Protein AF-M3DFS5-F1 (afdb_monomer_lite)

Structure (mmCIF, N/CA/C/O backbone):
data_AF-M3DFS5-F1
#
_entry.id   AF-M3DFS5-F1
#
loop_
_atom_site.group_PDB
_atom_site.id
_atom_site.type_symbol
_atom_site.label_atom_id
_atom_site.label_alt_id
_atom_site.label_comp_id
_atom_site.label_asym_id
_atom_site.label_entity_id
_atom_site.label_seq_id
_atom_site.pdbx_PDB_ins_code
_atom_site.Cartn_x
_atom_site.Cartn_y
_atom_site.Cartn_z
_atom_site.occupancy
_atom_site.B_iso_or_equiv
_atom_site.auth_seq_id
_atom_site.auth_comp_id
_atom_site.auth_asym_id
_atom_site.auth_atom_id
_atom_site.pdbx_PDB_model_num
ATOM 1 N N . MET A 1 1 ? 14.343 -10.438 -24.957 1.00 34.72 1 MET A N 1
ATOM 2 C CA . MET A 1 1 ? 12.943 -10.091 -24.641 1.00 34.72 1 MET A CA 1
ATOM 3 C C . MET A 1 1 ? 12.985 -8.962 -23.631 1.00 34.72 1 MET A C 1
ATOM 5 O O . MET A 1 1 ? 13.358 -9.204 -22.493 1.00 34.72 1 MET A O 1
ATOM 9 N N . THR A 1 2 ? 12.703 -7.739 -24.068 1.00 39.12 2 THR A N 1
ATOM 10 C CA . THR A 1 2 ? 12.778 -6.529 -23.242 1.00 39.12 2 THR A CA 1
ATOM 11 C C . THR A 1 2 ? 11.475 -5.784 -23.475 1.00 39.12 2 THR A C 1
ATOM 13 O O . THR A 1 2 ? 11.214 -5.384 -24.605 1.00 39.12 2 THR A O 1
ATOM 16 N N . TYR A 1 3 ? 10.642 -5.660 -22.448 1.00 40.31 3 TYR A N 1
ATOM 17 C CA . TYR A 1 3 ? 9.440 -4.833 -22.496 1.00 40.31 3 TYR A CA 1
ATOM 18 C C . TYR A 1 3 ? 9.674 -3.658 -21.541 1.00 40.31 3 TYR A C 1
ATOM 20 O O . TYR A 1 3 ? 9.771 -3.861 -20.334 1.00 40.31 3 TYR A O 1
ATOM 28 N N . ASP A 1 4 ? 9.919 -2.480 -22.124 1.00 41.41 4 ASP A N 1
ATOM 29 C CA . ASP A 1 4 ? 10.089 -1.158 -21.494 1.00 41.41 4 ASP A CA 1
ATOM 30 C C . ASP A 1 4 ? 11.011 -1.042 -20.262 1.00 41.41 4 ASP A C 1
ATOM 32 O O . ASP A 1 4 ? 10.697 -0.389 -19.269 1.00 41.41 4 ASP A O 1
ATOM 36 N N . TYR A 1 5 ? 12.232 -1.576 -20.363 1.00 58.31 5 TYR A N 1
ATOM 37 C CA . TYR A 1 5 ? 13.344 -1.305 -19.431 1.00 58.31 5 TYR A CA 1
ATOM 38 C C . TYR A 1 5 ? 13.928 0.120 -19.592 1.00 58.31 5 TYR A C 1
ATOM 40 O O . TYR A 1 5 ? 15.144 0.304 -19.654 1.00 58.31 5 TYR A O 1
ATOM 48 N N . ALA A 1 6 ? 13.084 1.146 -19.692 1.00 67.44 6 ALA A N 1
ATOM 49 C CA . ALA A 1 6 ? 13.544 2.527 -19.605 1.00 67.44 6 ALA A CA 1
ATOM 50 C C . ALA A 1 6 ? 13.635 2.939 -18.123 1.00 67.44 6 ALA A C 1
ATOM 52 O O . ALA A 1 6 ? 12.728 2.626 -17.345 1.00 67.44 6 ALA A O 1
ATOM 53 N N . PRO A 1 7 ? 14.698 3.646 -17.697 1.00 70.00 7 PRO A N 1
ATOM 54 C CA . PRO A 1 7 ? 14.747 4.236 -16.365 1.00 70.00 7 PRO A CA 1
ATOM 55 C C . PRO A 1 7 ? 13.503 5.092 -16.108 1.00 70.00 7 PRO A C 1
ATOM 57 O O . PRO A 1 7 ? 13.056 5.829 -16.989 1.00 70.00 7 PRO A O 1
ATOM 60 N N . ALA A 1 8 ? 12.952 5.017 -14.894 1.00 78.44 8 ALA A N 1
ATOM 61 C CA . ALA A 1 8 ? 11.836 5.870 -14.508 1.00 78.44 8 ALA A CA 1
ATOM 62 C C . ALA A 1 8 ? 12.201 7.347 -14.724 1.00 78.44 8 ALA A C 1
ATOM 64 O O . ALA A 1 8 ? 13.226 7.826 -14.236 1.00 78.44 8 ALA A O 1
ATOM 65 N N . GLY A 1 9 ? 11.343 8.073 -15.444 1.00 86.31 9 GLY A N 1
ATOM 66 C CA . GLY A 1 9 ? 11.516 9.505 -15.654 1.00 86.31 9 GLY A CA 1
ATOM 67 C C . GLY A 1 9 ? 11.545 10.285 -14.328 1.00 86.31 9 GLY A C 1
ATOM 68 O O . GLY A 1 9 ? 10.998 9.823 -13.320 1.00 86.31 9 GLY A O 1
ATOM 69 N N . PRO A 1 10 ? 12.126 11.498 -14.316 1.00 87.75 10 PRO A N 1
ATOM 70 C CA . PRO A 1 10 ? 12.360 12.268 -13.091 1.00 87.75 10 PRO A CA 1
ATOM 71 C C . PRO A 1 10 ? 11.080 12.523 -12.283 1.00 87.75 10 PRO A C 1
ATOM 73 O O . PRO A 1 10 ? 11.096 12.390 -11.062 1.00 87.75 10 PRO A O 1
ATOM 76 N N . ARG A 1 11 ? 9.947 12.781 -12.953 1.00 88.50 11 ARG A N 1
ATOM 77 C CA . ARG A 1 11 ? 8.645 12.977 -12.289 1.00 88.50 11 ARG A CA 1
ATOM 78 C C . ARG A 1 11 ? 8.154 11.734 -11.544 1.00 88.50 11 ARG A C 1
ATOM 80 O O . ARG A 1 11 ? 7.595 11.848 -10.458 1.00 88.50 11 ARG A O 1
ATOM 87 N N . THR A 1 12 ? 8.360 10.546 -12.112 1.00 89.75 12 THR A N 1
ATOM 88 C CA . THR A 1 12 ? 7.973 9.280 -11.473 1.00 89.75 12 THR A CA 1
ATOM 89 C C . THR A 1 12 ? 8.825 9.023 -10.238 1.00 89.75 12 THR A C 1
ATOM 91 O O . THR A 1 12 ? 8.293 8.646 -9.196 1.00 89.75 12 THR A O 1
ATOM 94 N N . LEU A 1 13 ? 10.134 9.274 -10.335 1.00 91.44 13 LEU A N 1
ATOM 95 C CA . LEU A 1 13 ? 11.059 9.102 -9.219 1.00 91.44 13 LEU A CA 1
ATOM 96 C C . LEU A 1 13 ? 10.769 10.087 -8.080 1.00 91.44 13 LEU A C 1
ATOM 98 O O . LEU A 1 13 ? 10.753 9.695 -6.917 1.00 91.44 13 LEU A O 1
ATOM 102 N N . GLU A 1 14 ? 10.497 11.350 -8.404 1.00 93.88 14 GLU A N 1
ATOM 103 C CA . GLU A 1 14 ? 10.101 12.363 -7.426 1.00 93.88 14 GLU A CA 1
ATOM 104 C C . GLU A 1 14 ? 8.807 11.968 -6.706 1.00 93.88 14 GLU A C 1
ATOM 106 O O . GLU A 1 14 ? 8.748 11.981 -5.476 1.00 93.88 14 GLU A O 1
ATOM 111 N N . ARG A 1 15 ? 7.792 11.522 -7.455 1.00 94.69 15 ARG A N 1
ATOM 112 C CA . ARG A 1 15 ? 6.538 11.042 -6.868 1.00 94.69 15 ARG A CA 1
ATOM 113 C C . ARG A 1 15 ? 6.757 9.829 -5.962 1.00 94.69 15 ARG A C 1
ATOM 115 O O . ARG A 1 15 ? 6.176 9.777 -4.882 1.00 94.69 15 ARG A O 1
ATOM 122 N N . ALA A 1 16 ? 7.604 8.881 -6.365 1.00 93.88 16 ALA A N 1
ATOM 123 C CA . ALA A 1 16 ? 7.952 7.723 -5.542 1.00 93.88 16 ALA A CA 1
ATOM 124 C C . ALA A 1 16 ? 8.652 8.131 -4.234 1.00 93.88 16 ALA A C 1
ATOM 126 O O . ALA A 1 16 ? 8.332 7.590 -3.181 1.00 93.88 16 ALA A O 1
ATOM 127 N N . ARG A 1 17 ? 9.549 9.123 -4.279 1.00 96.06 17 ARG A N 1
ATOM 128 C CA . ARG A 1 17 ? 10.205 9.668 -3.078 1.00 96.06 17 ARG A CA 1
ATOM 129 C C . ARG A 1 17 ? 9.216 10.352 -2.141 1.00 96.06 17 ARG A C 1
ATOM 131 O O . ARG A 1 17 ? 9.283 10.128 -0.940 1.00 96.06 17 ARG A O 1
ATOM 138 N N . ARG A 1 18 ? 8.273 11.136 -2.674 1.00 97.62 18 ARG A N 1
ATOM 139 C CA . ARG A 1 18 ? 7.211 11.755 -1.863 1.00 97.62 18 ARG A CA 1
ATOM 140 C C . ARG A 1 18 ? 6.322 10.703 -1.196 1.00 97.62 18 ARG A C 1
ATOM 142 O O . ARG A 1 18 ? 6.029 10.824 -0.015 1.00 97.62 18 ARG A O 1
ATOM 149 N N . LEU A 1 19 ? 5.950 9.649 -1.927 1.00 97.44 19 LEU A N 1
ATOM 150 C CA . LEU A 1 19 ? 5.220 8.507 -1.365 1.00 97.44 19 LEU A CA 1
ATOM 151 C C . LEU A 1 19 ? 6.006 7.837 -0.231 1.00 97.44 19 LEU A C 1
ATOM 153 O O . LEU A 1 19 ? 5.434 7.575 0.823 1.00 97.44 19 LEU A O 1
ATOM 157 N N . ALA A 1 20 ? 7.300 7.583 -0.441 1.00 97.00 20 ALA A N 1
ATOM 158 C CA . ALA A 1 20 ? 8.164 6.982 0.570 1.00 97.00 20 ALA A CA 1
ATOM 159 C C . ALA A 1 20 ? 8.243 7.847 1.834 1.00 97.00 20 ALA A C 1
ATOM 161 O O . ALA A 1 20 ? 8.008 7.328 2.916 1.00 97.00 20 ALA A O 1
ATOM 162 N N . ALA A 1 21 ? 8.463 9.157 1.688 1.00 98.06 21 ALA A N 1
ATOM 163 C CA . ALA A 1 21 ? 8.564 10.082 2.815 1.00 98.06 21 ALA A CA 1
ATOM 164 C C . ALA A 1 21 ? 7.294 10.102 3.682 1.00 98.06 21 ALA A C 1
ATOM 166 O O . ALA A 1 21 ? 7.385 10.072 4.907 1.00 98.06 21 ALA A O 1
ATOM 167 N N . VAL A 1 22 ? 6.105 10.100 3.063 1.00 98.12 22 VAL A N 1
ATOM 168 C CA . VAL A 1 22 ? 4.845 10.014 3.819 1.00 98.12 22 VAL A CA 1
ATOM 169 C C . VAL A 1 22 ? 4.724 8.661 4.518 1.00 98.12 22 VAL A C 1
ATOM 171 O O . VAL A 1 22 ? 4.385 8.619 5.691 1.00 98.12 22 VAL A O 1
ATOM 174 N N . CYS A 1 23 ? 5.038 7.548 3.850 1.00 97.44 23 CYS A N 1
ATOM 175 C CA . CYS A 1 23 ? 4.959 6.232 4.491 1.00 97.44 23 CYS A CA 1
ATOM 176 C C . CYS A 1 23 ? 5.937 6.114 5.680 1.00 97.44 23 CYS A C 1
ATOM 178 O O . CYS A 1 23 ? 5.558 5.626 6.744 1.00 97.44 23 CYS A O 1
ATOM 180 N N . GLU A 1 24 ? 7.161 6.628 5.530 1.00 96.88 24 GLU A N 1
ATOM 181 C CA . GLU A 1 24 ? 8.190 6.658 6.576 1.00 96.88 24 GLU A CA 1
ATOM 182 C C . GLU A 1 24 ? 7.764 7.484 7.795 1.00 96.88 24 GLU A C 1
ATOM 184 O O . GLU A 1 24 ? 7.992 7.048 8.922 1.00 96.88 24 GLU A O 1
ATOM 189 N N . ALA A 1 25 ? 7.082 8.619 7.597 1.00 97.69 25 ALA A N 1
ATOM 190 C CA . ALA A 1 25 ? 6.545 9.434 8.693 1.00 97.69 25 ALA A CA 1
ATOM 191 C C . ALA A 1 25 ? 5.534 8.672 9.573 1.00 97.69 25 ALA A C 1
ATOM 193 O O . ALA A 1 25 ? 5.371 8.989 10.749 1.00 97.69 25 ALA A O 1
ATOM 194 N N . HIS A 1 26 ? 4.899 7.637 9.018 1.00 96.94 26 HIS A N 1
ATOM 195 C CA . HIS A 1 26 ? 3.966 6.741 9.707 1.00 96.94 26 HIS A CA 1
ATOM 196 C C . HIS A 1 26 ? 4.611 5.419 10.153 1.00 96.94 26 HIS A C 1
ATOM 198 O O . HIS A 1 26 ? 3.917 4.528 10.638 1.00 96.94 26 HIS A O 1
ATOM 204 N N . GLY A 1 27 ? 5.925 5.253 9.969 1.00 96.06 27 GLY A N 1
ATOM 205 C CA . GLY A 1 27 ? 6.637 4.012 10.288 1.00 96.06 27 GLY A CA 1
ATOM 206 C C . GLY A 1 27 ? 6.272 2.828 9.384 1.00 96.06 27 GLY A C 1
ATOM 207 O O . GLY A 1 27 ? 6.527 1.680 9.743 1.00 96.06 27 GLY A O 1
ATOM 208 N N . VAL A 1 28 ? 5.675 3.083 8.215 1.00 96.50 28 VAL A N 1
ATOM 209 C CA . VAL A 1 28 ? 5.231 2.049 7.274 1.00 96.50 28 VAL A CA 1
ATOM 210 C C . VAL A 1 28 ? 6.192 1.975 6.087 1.00 96.50 28 VAL A C 1
ATOM 212 O O . VAL A 1 28 ? 6.439 2.983 5.426 1.00 96.50 28 VAL A O 1
ATOM 215 N N . PRO A 1 29 ? 6.706 0.789 5.723 1.00 94.31 29 PRO A N 1
ATOM 216 C CA . PRO A 1 29 ? 7.465 0.630 4.490 1.00 94.31 29 PRO A CA 1
ATOM 217 C C . PRO A 1 29 ? 6.581 0.881 3.261 1.00 94.31 29 PRO A C 1
ATOM 219 O O . PRO A 1 29 ? 5.505 0.296 3.131 1.00 94.31 29 PRO A O 1
ATOM 222 N N . LEU A 1 30 ? 7.058 1.671 2.293 1.00 94.75 30 LEU A N 1
ATOM 223 C CA . LEU A 1 30 ? 6.321 1.924 1.045 1.00 94.75 30 LEU A CA 1
ATOM 224 C C . LEU A 1 30 ? 5.842 0.635 0.331 1.00 94.75 30 LEU A C 1
ATOM 226 O O . LEU A 1 30 ? 4.698 0.622 -0.129 1.00 94.75 30 LEU A O 1
ATOM 230 N N . PRO A 1 31 ? 6.628 -0.463 0.247 1.00 93.06 31 PRO A N 1
ATOM 231 C CA . PRO A 1 31 ? 6.145 -1.715 -0.341 1.00 93.06 31 PRO A CA 1
ATOM 232 C C . PRO A 1 31 ? 4.918 -2.302 0.372 1.00 93.06 31 PRO A C 1
ATOM 234 O O . PRO A 1 31 ? 4.031 -2.827 -0.298 1.00 93.06 31 PRO A O 1
ATOM 237 N N . ALA A 1 32 ? 4.823 -2.168 1.699 1.00 95.69 32 ALA A N 1
ATOM 238 C CA . ALA A 1 32 ? 3.664 -2.622 2.468 1.00 95.69 32 ALA A CA 1
ATOM 239 C C . ALA A 1 32 ? 2.399 -1.847 2.068 1.00 95.69 32 ALA A C 1
ATOM 241 O O . ALA A 1 32 ? 1.376 -2.443 1.717 1.00 95.69 32 ALA A O 1
ATOM 242 N N . ALA A 1 33 ? 2.493 -0.513 2.019 1.00 96.12 33 ALA A N 1
ATOM 243 C CA . ALA A 1 33 ? 1.409 0.345 1.540 1.00 96.12 33 ALA A CA 1
ATOM 244 C C . ALA A 1 33 ? 1.029 0.025 0.087 1.00 96.12 33 ALA A C 1
ATOM 246 O O . ALA A 1 33 ? -0.150 -0.131 -0.230 1.00 96.12 33 ALA A O 1
ATOM 247 N N . ALA A 1 34 ? 2.010 -0.163 -0.795 1.00 94.94 34 ALA A N 1
ATOM 248 C CA . ALA A 1 34 ? 1.758 -0.501 -2.192 1.00 94.94 34 ALA A CA 1
ATOM 249 C C . ALA A 1 34 ? 0.996 -1.830 -2.356 1.00 94.94 34 ALA A C 1
ATOM 251 O O . ALA A 1 34 ? 0.073 -1.901 -3.168 1.00 94.94 34 ALA A O 1
ATOM 252 N N . MET A 1 35 ? 1.335 -2.859 -1.571 1.00 95.25 35 MET A N 1
ATOM 253 C CA . MET A 1 35 ? 0.623 -4.144 -1.578 1.00 95.25 35 MET A CA 1
ATOM 254 C C . MET A 1 35 ? -0.797 -4.024 -1.019 1.00 95.25 35 MET A C 1
ATOM 256 O O . MET A 1 35 ? -1.725 -4.627 -1.556 1.00 95.25 35 MET A O 1
ATOM 260 N N . ARG A 1 36 ? -0.991 -3.234 0.043 1.00 95.50 36 ARG A N 1
ATOM 261 C CA . ARG A 1 36 ? -2.297 -3.086 0.696 1.00 95.50 36 ARG A CA 1
ATOM 262 C C . ARG A 1 36 ? -3.281 -2.250 -0.124 1.00 95.50 36 ARG A C 1
ATOM 264 O O . ARG A 1 36 ? -4.469 -2.563 -0.143 1.00 95.50 36 ARG A O 1
ATOM 271 N N . PHE A 1 37 ? -2.798 -1.226 -0.822 1.00 95.69 37 PHE A N 1
ATOM 272 C CA . PHE A 1 37 ? -3.622 -0.274 -1.569 1.00 95.69 37 PHE A CA 1
ATOM 273 C C . PHE A 1 37 ? -4.694 -0.914 -2.482 1.00 95.69 37 PHE A C 1
ATOM 275 O O . PHE A 1 37 ? -5.876 -0.594 -2.323 1.00 95.69 37 PHE A O 1
ATOM 282 N N . PRO A 1 38 ? -4.357 -1.820 -3.425 1.00 94.12 38 PRO A N 1
ATOM 283 C CA . PRO A 1 38 ? -5.348 -2.398 -4.335 1.00 94.12 38 PRO A CA 1
ATOM 284 C C . PRO A 1 38 ? -6.358 -3.311 -3.622 1.00 94.12 38 PRO A C 1
ATOM 286 O O . PRO A 1 38 ? -7.490 -3.433 -4.088 1.00 94.12 38 PRO A O 1
ATOM 289 N N . LEU A 1 39 ? -6.002 -3.894 -2.472 1.00 94.00 39 LEU A N 1
ATOM 290 C CA . LEU A 1 39 ? -6.871 -4.796 -1.704 1.00 94.00 39 LEU A CA 1
ATOM 291 C C . LEU A 1 39 ? -8.067 -4.080 -1.055 1.00 94.00 39 LEU A C 1
ATOM 293 O O . LEU A 1 39 ? -9.008 -4.723 -0.600 1.00 94.00 39 LEU A O 1
ATOM 297 N N . HIS A 1 40 ? -8.086 -2.746 -1.046 1.00 92.88 40 HIS A N 1
ATOM 298 C CA . HIS A 1 40 ? -9.240 -1.963 -0.599 1.00 92.88 40 HIS A CA 1
ATOM 299 C C . HIS A 1 40 ? -10.383 -1.896 -1.629 1.00 92.88 40 HIS A C 1
ATOM 301 O O . HIS A 1 40 ? -11.429 -1.284 -1.381 1.00 92.88 40 HIS A O 1
ATOM 307 N N . ARG A 1 41 ? -10.214 -2.514 -2.805 1.00 92.44 41 ARG A N 1
ATOM 308 C CA . ARG A 1 41 ? -11.258 -2.651 -3.824 1.00 92.44 41 ARG A CA 1
ATOM 309 C C . ARG A 1 41 ? -11.814 -4.082 -3.825 1.00 92.44 41 ARG A C 1
ATOM 311 O O . ARG A 1 41 ? -11.053 -5.002 -4.095 1.00 92.44 41 ARG A O 1
ATOM 318 N N . PRO A 1 42 ? -13.142 -4.276 -3.678 1.00 89.56 42 PRO A N 1
ATOM 319 C CA . PRO A 1 42 ? -13.755 -5.613 -3.675 1.00 89.56 42 PRO A CA 1
ATOM 320 C C . PRO A 1 42 ? -13.512 -6.446 -4.942 1.00 89.56 42 PRO A C 1
ATOM 322 O O . PRO A 1 42 ? -13.614 -7.664 -4.907 1.00 89.56 42 PRO A O 1
ATOM 325 N N . ALA A 1 43 ? -13.210 -5.794 -6.069 1.00 93.75 43 ALA A N 1
ATOM 326 C CA . ALA A 1 43 ? -12.919 -6.464 -7.336 1.00 93.75 43 ALA A CA 1
ATOM 327 C C . ALA A 1 43 ? -11.507 -7.081 -7.398 1.00 93.75 43 ALA A C 1
ATOM 329 O O . ALA A 1 43 ? -11.203 -7.806 -8.342 1.00 93.75 43 ALA A O 1
ATOM 330 N N . VAL A 1 44 ? -10.629 -6.772 -6.439 1.00 93.56 44 VAL A N 1
ATOM 331 C CA . VAL A 1 44 ? -9.254 -7.276 -6.403 1.00 93.56 44 VAL A CA 1
ATOM 332 C C . VAL A 1 44 ? -9.209 -8.516 -5.518 1.00 93.56 44 VAL A C 1
ATOM 334 O O . VAL A 1 44 ? -9.301 -8.417 -4.299 1.00 93.56 44 VAL A O 1
ATOM 337 N N . ALA A 1 45 ? -9.048 -9.686 -6.137 1.00 93.12 45 ALA A N 1
ATOM 338 C CA . ALA A 1 45 ? -8.953 -10.961 -5.420 1.00 93.12 45 ALA A CA 1
ATOM 339 C C . ALA A 1 45 ? -7.587 -11.181 -4.741 1.00 93.12 45 ALA A C 1
ATOM 341 O O . ALA A 1 45 ? -7.482 -11.969 -3.807 1.00 93.12 45 ALA A O 1
ATOM 342 N N . GLY A 1 46 ? -6.536 -10.503 -5.208 1.00 92.94 46 GLY A N 1
ATOM 343 C CA . GLY A 1 46 ? -5.191 -10.621 -4.656 1.00 92.94 46 GLY A CA 1
ATOM 344 C C . GLY A 1 46 ? -4.173 -9.752 -5.389 1.00 92.94 46 GLY A C 1
ATOM 345 O O . GLY A 1 46 ? -4.484 -9.129 -6.406 1.00 92.94 46 GLY A O 1
ATOM 346 N N . VAL A 1 47 ? -2.948 -9.723 -4.864 1.00 93.62 47 VAL A N 1
ATOM 347 C CA . VAL A 1 47 ? -1.809 -8.989 -5.430 1.00 93.62 47 VAL A CA 1
ATOM 348 C C . VAL A 1 47 ? -0.673 -9.969 -5.675 1.00 93.62 47 VAL A C 1
ATOM 350 O O . VAL A 1 47 ? -0.262 -10.686 -4.767 1.00 93.62 47 VAL A O 1
ATOM 353 N N . VAL A 1 48 ? -0.158 -9.994 -6.903 1.00 93.00 48 VAL A N 1
ATOM 354 C CA . VAL A 1 48 ? 1.023 -10.790 -7.254 1.00 93.00 48 VAL A CA 1
ATOM 355 C C . VAL A 1 48 ? 2.264 -9.939 -7.021 1.00 93.00 48 VAL A C 1
ATOM 357 O O . VAL A 1 48 ? 2.405 -8.870 -7.613 1.00 93.00 48 VAL A O 1
ATOM 360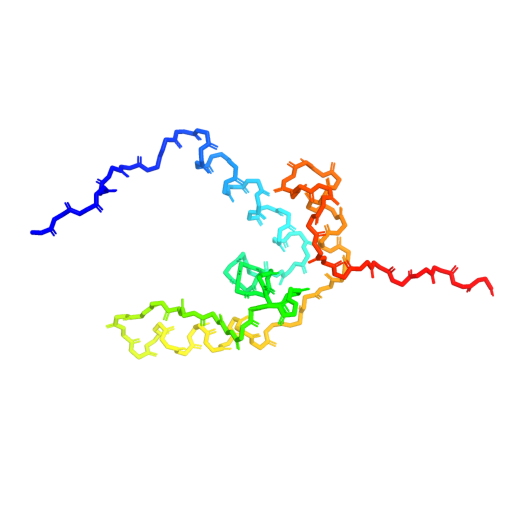 N N . VAL A 1 49 ? 3.168 -10.424 -6.173 1.00 92.00 49 VAL A N 1
ATOM 361 C CA . VAL A 1 49 ? 4.426 -9.748 -5.842 1.00 92.00 49 VAL A CA 1
ATOM 362 C C . VAL A 1 49 ? 5.581 -10.592 -6.363 1.00 92.00 49 VAL A C 1
ATOM 364 O O . VAL A 1 49 ? 5.649 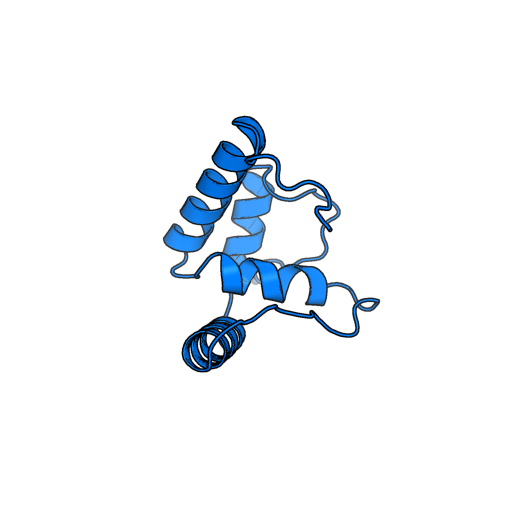-11.787 -6.089 1.00 92.00 49 VAL A O 1
ATOM 367 N N . GLY A 1 50 ? 6.471 -9.982 -7.144 1.00 90.31 50 GLY A N 1
ATOM 368 C CA . GLY A 1 50 ? 7.640 -10.666 -7.691 1.00 90.31 50 GLY A CA 1
ATOM 369 C C . GLY A 1 50 ? 8.739 -10.870 -6.648 1.00 90.31 50 GLY A C 1
ATOM 370 O O . GLY A 1 50 ? 8.946 -10.030 -5.773 1.00 90.31 50 GLY A O 1
ATOM 371 N N . MET A 1 51 ? 9.475 -11.970 -6.788 1.00 91.62 51 MET A N 1
ATOM 372 C CA . MET A 1 51 ? 10.655 -12.297 -5.991 1.00 91.62 51 MET A CA 1
ATOM 373 C C . MET A 1 51 ? 11.649 -13.116 -6.820 1.00 91.62 51 MET A C 1
ATOM 375 O O . MET A 1 51 ? 11.268 -13.834 -7.745 1.00 91.62 51 MET A O 1
ATOM 379 N N . ARG A 1 52 ? 12.930 -13.018 -6.477 1.00 91.50 52 ARG A N 1
ATOM 380 C CA . ARG A 1 52 ? 14.047 -13.731 -7.113 1.00 91.50 52 ARG A CA 1
ATOM 381 C C . ARG A 1 52 ? 14.879 -14.543 -6.124 1.00 91.50 52 ARG A C 1
ATOM 383 O O . ARG A 1 52 ? 15.754 -15.292 -6.545 1.00 91.50 52 ARG A O 1
ATOM 390 N N . SER A 1 53 ? 14.621 -14.407 -4.825 1.00 94.44 53 SER A N 1
ATOM 391 C CA . SER A 1 53 ? 15.332 -15.121 -3.764 1.00 94.44 53 SER A CA 1
ATOM 392 C C . SER A 1 53 ? 14.419 -15.429 -2.578 1.00 94.44 53 SER A C 1
ATOM 394 O O . SER A 1 53 ? 13.375 -14.800 -2.395 1.00 94.44 53 SER A O 1
ATOM 396 N N . ALA A 1 54 ? 14.830 -16.383 -1.739 1.00 94.12 54 ALA A N 1
ATOM 397 C CA . ALA A 1 54 ? 14.115 -16.703 -0.505 1.00 94.12 54 ALA A CA 1
ATOM 398 C C . ALA A 1 54 ? 14.047 -15.502 0.458 1.00 94.12 54 ALA A C 1
ATOM 400 O O . ALA A 1 54 ? 13.036 -15.303 1.123 1.00 94.12 54 ALA A O 1
ATOM 401 N N . ASP A 1 55 ? 15.084 -14.665 0.503 1.00 94.69 55 ASP A N 1
ATOM 402 C CA . ASP A 1 55 ? 15.087 -13.450 1.324 1.00 94.69 55 ASP A CA 1
ATOM 403 C C . ASP A 1 55 ? 14.118 -12.382 0.814 1.00 94.69 55 ASP A C 1
ATOM 405 O O . ASP A 1 55 ? 13.553 -11.630 1.602 1.00 94.69 55 ASP A O 1
ATOM 409 N N . GLU A 1 56 ? 13.878 -12.308 -0.496 1.00 91.88 56 GLU A N 1
ATOM 410 C CA . GLU A 1 56 ? 12.804 -11.467 -1.037 1.00 91.88 56 GLU A CA 1
ATOM 411 C C . GLU A 1 56 ? 11.419 -12.008 -0.680 1.00 91.88 56 GLU A C 1
ATOM 413 O O . GLU A 1 56 ? 10.544 -11.219 -0.338 1.00 91.88 56 GLU A O 1
ATOM 418 N N . VAL A 1 57 ? 11.226 -13.334 -0.676 1.00 92.44 57 VAL A N 1
ATOM 419 C CA . VAL A 1 57 ? 9.968 -13.941 -0.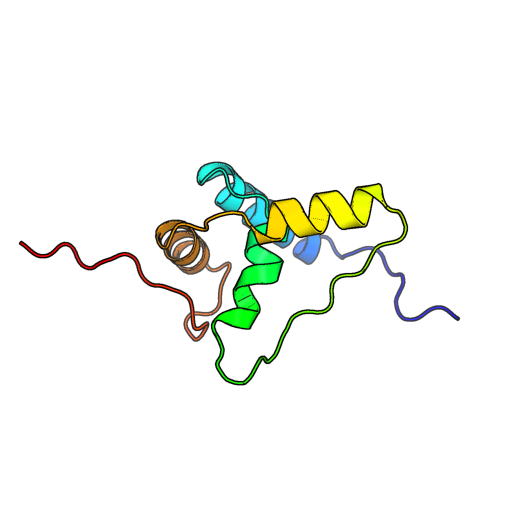203 1.00 92.44 57 VAL A CA 1
ATOM 420 C C . VAL A 1 57 ? 9.687 -13.536 1.243 1.00 92.44 57 VAL A C 1
ATOM 422 O O . VAL A 1 57 ? 8.593 -13.058 1.533 1.00 92.44 57 VAL A O 1
ATOM 425 N N . ARG A 1 58 ? 10.672 -13.694 2.140 1.00 93.81 58 ARG A N 1
ATOM 426 C CA . ARG A 1 58 ? 10.517 -13.364 3.567 1.00 93.81 58 ARG A CA 1
ATOM 427 C C . ARG A 1 58 ? 10.206 -11.887 3.776 1.00 93.81 58 ARG A C 1
ATOM 429 O O . ARG A 1 58 ? 9.210 -11.572 4.413 1.00 93.81 58 ARG A O 1
ATOM 436 N N . ARG A 1 59 ? 10.977 -10.994 3.148 1.00 91.00 59 ARG A N 1
ATOM 437 C CA . ARG A 1 59 ? 10.741 -9.544 3.233 1.00 91.00 59 ARG A CA 1
ATOM 438 C C . ARG A 1 59 ? 9.364 -9.141 2.712 1.00 91.00 59 ARG A C 1
ATOM 440 O O . ARG A 1 59 ? 8.725 -8.276 3.300 1.00 91.00 59 ARG A O 1
ATOM 447 N N . ASN A 1 60 ? 8.895 -9.756 1.626 1.00 91.69 60 ASN A N 1
ATOM 448 C CA . ASN A 1 60 ? 7.558 -9.481 1.101 1.00 91.69 60 ASN A CA 1
ATOM 449 C C . ASN A 1 60 ? 6.464 -9.958 2.066 1.00 91.69 60 ASN A C 1
ATOM 451 O O . ASN A 1 60 ? 5.488 -9.239 2.259 1.00 91.69 60 ASN A O 1
ATOM 455 N N . ALA A 1 61 ? 6.628 -11.132 2.684 1.00 91.44 61 ALA A N 1
ATOM 456 C CA . ALA A 1 61 ? 5.691 -11.641 3.686 1.00 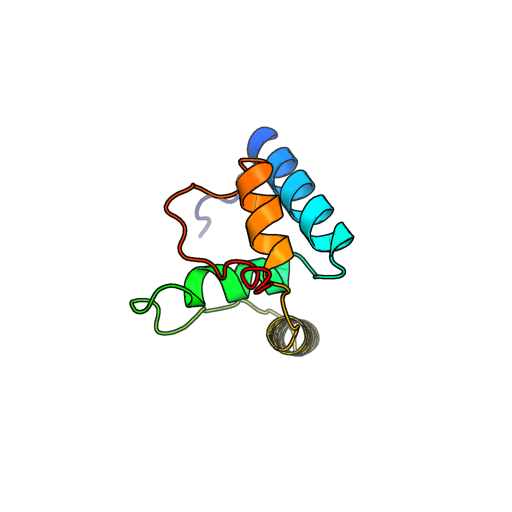91.44 61 ALA A CA 1
ATOM 457 C C . ALA A 1 61 ? 5.651 -10.742 4.936 1.00 91.44 61 ALA A C 1
ATOM 459 O O . ALA A 1 61 ? 4.579 -10.314 5.348 1.00 91.44 61 ALA A O 1
ATOM 460 N N . GLU A 1 62 ? 6.811 -10.355 5.469 1.00 91.62 62 GLU A N 1
ATOM 461 C CA . GLU A 1 62 ? 6.919 -9.430 6.607 1.00 91.62 62 GLU A CA 1
ATOM 462 C C . GLU A 1 62 ? 6.283 -8.063 6.302 1.00 91.62 62 GLU A C 1
ATOM 464 O O . GLU A 1 62 ? 5.540 -7.506 7.112 1.00 91.62 62 GLU A O 1
ATOM 469 N N . ALA A 1 63 ? 6.523 -7.525 5.103 1.00 89.75 63 ALA A N 1
ATOM 470 C CA . ALA A 1 63 ? 5.904 -6.278 4.666 1.00 89.75 63 ALA A CA 1
ATOM 471 C C . ALA A 1 63 ? 4.382 -6.416 4.484 1.00 89.75 63 ALA A C 1
ATOM 473 O O . ALA A 1 63 ? 3.649 -5.456 4.715 1.00 89.75 63 ALA A O 1
ATOM 474 N N . TYR A 1 64 ? 3.884 -7.587 4.084 1.00 90.94 64 TYR A N 1
ATOM 475 C CA . TYR A 1 64 ? 2.448 -7.834 3.948 1.00 90.94 64 TYR A CA 1
ATOM 476 C C . TYR A 1 64 ? 1.725 -7.818 5.305 1.00 90.94 64 TYR A C 1
ATOM 478 O O . TYR A 1 64 ? 0.622 -7.273 5.409 1.00 90.94 64 TYR A O 1
ATOM 486 N N . ASP A 1 65 ? 2.377 -8.334 6.348 1.00 92.25 65 ASP A N 1
ATOM 487 C CA . ASP A 1 65 ? 1.847 -8.384 7.715 1.00 92.25 65 ASP A CA 1
ATOM 488 C C . ASP A 1 65 ? 1.917 -7.035 8.453 1.00 92.25 65 ASP A C 1
ATOM 490 O O . ASP A 1 65 ? 1.435 -6.904 9.579 1.00 92.25 65 ASP A O 1
ATOM 494 N N . THR A 1 66 ? 2.469 -5.994 7.823 1.00 94.31 66 THR A N 1
ATOM 495 C CA . THR A 1 66 ? 2.531 -4.654 8.414 1.00 94.31 66 THR A CA 1
ATOM 496 C C . THR A 1 66 ? 1.128 -4.051 8.565 1.00 94.31 66 THR A C 1
ATOM 498 O O . THR A 1 66 ? 0.374 -3.907 7.595 1.00 94.31 66 THR A O 1
ATOM 501 N N . THR A 1 67 ? 0.786 -3.636 9.787 1.00 93.81 67 THR A N 1
ATOM 502 C CA . THR A 1 67 ? -0.417 -2.838 10.061 1.00 93.81 67 THR A CA 1
ATOM 503 C C . THR A 1 67 ? -0.252 -1.440 9.481 1.00 93.81 67 THR A C 1
ATOM 505 O O . THR A 1 67 ? 0.732 -0.760 9.762 1.00 93.81 67 THR A O 1
ATOM 508 N N . ILE A 1 68 ? -1.232 -0.997 8.693 1.00 96.00 68 ILE A N 1
ATOM 509 C CA . ILE A 1 68 ? -1.199 0.317 8.047 1.00 96.00 68 ILE A CA 1
ATOM 510 C C . ILE A 1 68 ? -2.252 1.219 8.696 1.00 96.00 68 ILE A C 1
ATOM 512 O O . ILE A 1 68 ? -3.441 0.904 8.577 1.00 96.00 68 ILE A O 1
ATOM 516 N N . PRO A 1 69 ? -1.843 2.313 9.365 1.00 96.19 69 PRO A N 1
ATOM 517 C CA . PRO A 1 69 ? -2.770 3.255 9.974 1.00 96.19 69 PRO A CA 1
ATOM 518 C C . PRO A 1 69 ? -3.639 3.926 8.905 1.00 96.19 69 PRO A C 1
ATOM 520 O O . PRO A 1 69 ? -3.225 4.112 7.757 1.00 96.19 69 PRO A O 1
ATOM 523 N N . ALA A 1 70 ? -4.871 4.279 9.271 1.00 95.69 70 ALA A N 1
ATOM 524 C CA . ALA A 1 70 ? -5.803 4.918 8.346 1.00 95.69 70 ALA A CA 1
ATOM 525 C C . ALA A 1 70 ? -5.361 6.351 7.987 1.00 95.69 70 ALA A C 1
ATOM 527 O O . ALA A 1 70 ? -5.622 6.846 6.890 1.00 95.69 70 ALA A O 1
ATOM 528 N N . GLU A 1 71 ? -4.633 6.974 8.906 1.00 96.44 71 GLU A N 1
ATOM 529 C CA . GLU A 1 71 ? -4.037 8.300 8.844 1.00 96.44 71 GLU A CA 1
ATOM 530 C C . GLU A 1 71 ? -3.031 8.404 7.693 1.00 96.44 71 GLU A C 1
ATOM 532 O O . GLU A 1 71 ? -3.064 9.381 6.949 1.00 96.44 71 GLU A O 1
ATOM 537 N N . LEU A 1 72 ? -2.234 7.356 7.441 1.00 97.56 72 LEU A N 1
ATOM 538 C CA . LEU A 1 72 ? -1.317 7.308 6.296 1.00 97.56 72 LEU A CA 1
ATOM 539 C C . LEU A 1 72 ? -2.064 7.548 4.979 1.00 97.56 72 LEU A C 1
ATOM 541 O O . LEU A 1 72 ? -1.608 8.297 4.114 1.00 97.56 72 LEU A O 1
ATOM 545 N N . TRP A 1 73 ? -3.231 6.925 4.806 1.00 97.19 73 TRP A N 1
ATOM 546 C CA . TRP A 1 73 ? -4.029 7.078 3.590 1.00 97.19 73 TRP A CA 1
ATOM 547 C C . TRP A 1 73 ? -4.650 8.467 3.465 1.00 97.19 73 TRP A C 1
ATOM 549 O O . TRP A 1 73 ? -4.783 8.982 2.349 1.00 97.19 73 TRP A O 1
ATOM 559 N N . ALA A 1 74 ? -5.042 9.060 4.594 1.00 96.00 74 ALA A N 1
ATOM 560 C CA . ALA A 1 74 ? -5.548 10.423 4.643 1.00 96.00 74 ALA A CA 1
ATOM 561 C C . ALA A 1 74 ? -4.460 11.423 4.231 1.00 96.00 74 ALA A C 1
ATOM 563 O O . ALA A 1 74 ? -4.707 12.234 3.338 1.00 96.00 74 ALA A O 1
ATOM 564 N N . ASP A 1 75 ? -3.250 11.288 4.772 1.00 96.75 75 ASP A N 1
ATOM 565 C CA . ASP A 1 75 ? -2.110 12.154 4.460 1.00 96.75 75 ASP A CA 1
ATOM 566 C C . ASP A 1 75 ? -1.675 12.014 3.002 1.00 96.75 75 ASP A C 1
ATOM 568 O O . ASP A 1 75 ? -1.523 13.007 2.292 1.00 96.75 75 ASP A O 1
ATOM 572 N N . LEU A 1 76 ? -1.580 10.782 2.492 1.00 97.19 76 LEU A N 1
ATOM 573 C CA . LEU A 1 76 ? -1.300 10.537 1.077 1.00 97.19 76 LEU A CA 1
ATOM 574 C C . LEU A 1 76 ? -2.334 11.192 0.146 1.00 97.19 76 LEU A C 1
ATOM 576 O O . LEU A 1 76 ? -1.986 11.656 -0.945 1.00 97.19 76 LEU A O 1
ATOM 580 N N . ARG A 1 77 ? -3.611 11.228 0.544 1.00 96.06 77 ARG A N 1
ATOM 581 C CA . ARG A 1 77 ? -4.657 11.932 -0.208 1.00 96.06 77 ARG A CA 1
ATOM 582 C C . ARG A 1 77 ? -4.513 13.452 -0.072 1.00 96.06 77 ARG A C 1
ATOM 584 O O . ARG A 1 77 ? -4.636 14.142 -1.082 1.00 96.06 77 ARG A O 1
ATOM 591 N N . GLY A 1 78 ? -4.233 13.963 1.128 1.00 95.12 78 GLY A N 1
ATOM 592 C CA . GLY A 1 78 ? -4.009 15.389 1.396 1.00 95.12 78 GLY A CA 1
ATOM 593 C C . GLY A 1 78 ? -2.828 15.968 0.611 1.00 95.12 78 GLY A C 1
ATOM 594 O O . GLY A 1 78 ? -2.932 17.052 0.047 1.00 95.12 78 GLY A O 1
ATOM 595 N N . GLU A 1 79 ? -1.758 15.189 0.456 1.00 95.50 79 GLU A N 1
ATOM 596 C CA . GLU A 1 79 ? -0.564 15.514 -0.338 1.00 95.50 79 GLU A CA 1
ATOM 597 C C . GLU A 1 79 ? -0.771 15.416 -1.865 1.00 95.50 79 GLU A C 1
ATOM 599 O O . GLU A 1 79 ? 0.161 15.639 -2.653 1.00 95.50 79 GLU A O 1
ATOM 604 N N . GLY A 1 80 ? -1.975 15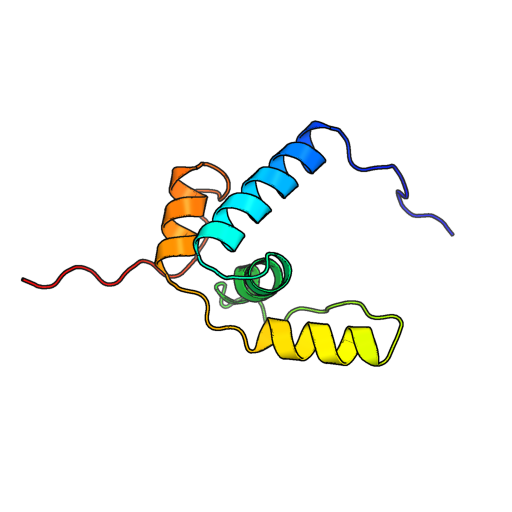.037 -2.312 1.00 95.81 80 GLY A N 1
ATOM 605 C CA . GLY A 1 80 ? -2.296 14.816 -3.724 1.00 95.81 80 GLY A CA 1
ATOM 606 C C . GLY A 1 80 ? -1.568 13.615 -4.338 1.00 95.81 80 GLY A C 1
ATOM 607 O O . GLY A 1 80 ? -1.448 13.510 -5.560 1.00 95.81 80 GLY A O 1
ATOM 608 N N . LEU A 1 81 ? -1.047 12.707 -3.507 1.00 96.12 81 LEU A N 1
ATOM 609 C CA . LEU A 1 81 ? -0.334 11.509 -3.949 1.00 96.12 81 LEU A CA 1
ATOM 610 C C . LEU A 1 81 ? -1.291 10.353 -4.259 1.00 96.12 81 LEU A C 1
ATOM 612 O O . LEU A 1 81 ? -0.930 9.469 -5.042 1.00 96.12 81 LEU A O 1
ATOM 616 N N . LEU A 1 82 ? -2.514 10.390 -3.726 1.00 95.06 82 LEU A N 1
ATOM 617 C CA . LEU A 1 82 ? -3.624 9.508 -4.089 1.00 95.06 82 LEU A CA 1
ATOM 618 C C . LEU A 1 82 ? -4.774 10.287 -4.729 1.00 95.06 82 LEU A C 1
ATOM 620 O O . LEU A 1 82 ? -5.120 11.381 -4.291 1.00 95.06 82 LEU A O 1
ATOM 624 N N . ASP A 1 83 ? -5.405 9.685 -5.740 1.00 92.81 83 ASP A N 1
ATOM 625 C CA . ASP A 1 83 ? -6.637 10.223 -6.320 1.00 92.81 83 ASP A CA 1
ATOM 626 C C . ASP A 1 83 ? -7.755 10.229 -5.266 1.00 92.81 83 ASP A C 1
ATOM 628 O O . ASP A 1 83 ? -7.896 9.296 -4.469 1.00 92.81 83 ASP A O 1
ATOM 632 N N . THR A 1 84 ? -8.593 11.262 -5.273 1.00 90.94 84 THR A N 1
ATOM 633 C CA . THR A 1 84 ? -9.694 11.412 -4.310 1.00 90.94 84 THR A CA 1
ATOM 634 C C . THR A 1 84 ? -10.726 10.285 -4.400 1.00 90.94 84 THR A C 1
ATOM 636 O O . THR A 1 84 ? -11.396 9.989 -3.413 1.00 90.94 84 THR A O 1
ATOM 639 N N . ARG A 1 85 ? -10.819 9.593 -5.543 1.00 90.31 85 ARG A N 1
ATOM 640 C CA . ARG A 1 85 ? -11.697 8.433 -5.774 1.00 90.31 85 ARG A CA 1
ATOM 641 C C . ARG A 1 85 ? -11.085 7.105 -5.319 1.00 90.31 85 ARG A C 1
ATOM 643 O O . ARG A 1 85 ? -11.733 6.053 -5.443 1.00 90.31 85 ARG A O 1
ATOM 650 N N . ALA A 1 86 ? -9.842 7.108 -4.835 1.00 90.94 86 ALA 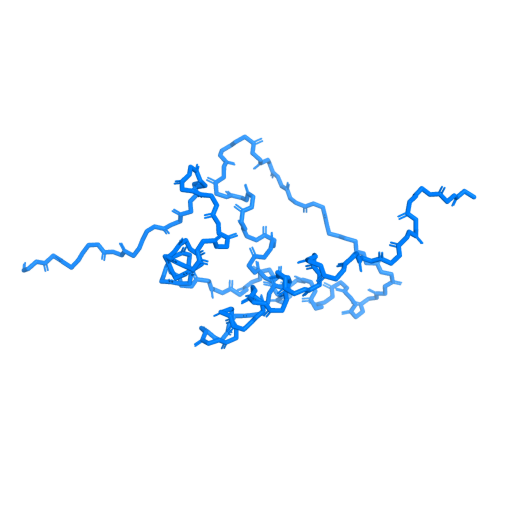A N 1
ATOM 651 C CA . ALA A 1 86 ? -9.217 5.918 -4.280 1.00 90.94 86 ALA A CA 1
ATOM 652 C C . ALA A 1 86 ? -9.996 5.449 -3.040 1.00 90.94 86 ALA A C 1
ATOM 654 O O . ALA A 1 86 ? -10.214 6.215 -2.096 1.00 90.94 86 ALA A O 1
ATOM 655 N N . ARG A 1 87 ? -10.418 4.177 -3.053 1.00 91.81 87 ARG A N 1
ATOM 656 C CA . ARG A 1 87 ? -11.043 3.529 -1.894 1.00 91.81 87 ARG A CA 1
ATOM 657 C C . ARG A 1 87 ? -9.925 3.079 -0.970 1.00 91.81 87 ARG A C 1
ATOM 659 O O . ARG A 1 87 ? -9.204 2.162 -1.327 1.00 91.81 87 ARG A O 1
ATOM 666 N N . VAL A 1 88 ? -9.786 3.746 0.163 1.00 93.56 88 VAL A N 1
ATOM 667 C CA . VAL A 1 88 ? -8.822 3.450 1.229 1.00 93.56 88 VAL A CA 1
ATOM 668 C C . VAL A 1 88 ? -9.503 3.739 2.571 1.00 93.56 88 VAL A C 1
ATOM 670 O O . VAL A 1 88 ? -10.451 4.536 2.581 1.00 93.56 88 VAL A O 1
ATOM 673 N N . PRO A 1 89 ? -9.081 3.095 3.673 1.00 91.75 89 PRO A N 1
ATOM 674 C CA . PRO A 1 89 ? -9.600 3.369 5.006 1.00 91.75 89 PRO A CA 1
ATOM 675 C C . PRO A 1 89 ? -9.555 4.865 5.317 1.00 91.75 89 PRO A C 1
ATOM 677 O O . PRO A 1 89 ? -8.600 5.551 4.953 1.00 91.75 89 PRO A O 1
ATOM 680 N N . ALA A 1 90 ? -10.608 5.363 5.958 1.00 86.62 90 ALA A N 1
ATOM 681 C CA . ALA A 1 90 ? -10.607 6.689 6.554 1.00 86.62 90 ALA A CA 1
ATOM 682 C C . ALA A 1 90 ? -10.259 6.552 8.042 1.00 86.62 90 ALA A C 1
ATOM 684 O O . ALA A 1 90 ? -10.627 5.530 8.635 1.00 86.62 90 ALA A O 1
ATOM 685 N N . PRO A 1 91 ? -9.572 7.542 8.639 1.00 85.00 91 PRO A N 1
ATOM 686 C CA . PRO A 1 91 ? -9.419 7.613 10.085 1.00 85.00 91 PRO A CA 1
ATOM 687 C C . PRO A 1 91 ? -10.787 7.483 10.762 1.00 85.00 91 PRO A C 1
ATOM 689 O O . PRO A 1 91 ? -11.787 7.946 10.191 1.00 85.00 91 PRO A O 1
ATOM 692 N N . PRO A 1 92 ? -10.867 6.838 11.936 1.00 77.62 92 PRO A N 1
ATOM 693 C CA . PRO A 1 92 ? -12.103 6.828 12.701 1.00 77.62 92 PRO A CA 1
ATOM 694 C C . PRO A 1 92 ? -12.570 8.272 12.914 1.00 77.62 92 PRO A C 1
ATOM 696 O O . PRO A 1 92 ? -11.767 9.157 13.207 1.00 77.62 92 PRO A O 1
ATOM 699 N N . ALA A 1 93 ? -13.866 8.519 12.721 1.00 73.50 93 ALA A N 1
ATOM 700 C CA . ALA A 1 93 ? -14.441 9.794 13.119 1.00 73.50 93 ALA A CA 1
ATOM 701 C C . ALA A 1 93 ? -14.277 9.910 14.636 1.00 73.50 93 ALA A C 1
ATOM 703 O O . ALA A 1 93 ? -14.629 8.969 15.348 1.00 73.50 93 ALA A O 1
ATOM 704 N N . ASP A 1 94 ? -13.732 11.029 15.107 1.00 61.84 94 ASP A N 1
ATOM 705 C CA . ASP A 1 94 ? -13.691 11.327 16.534 1.00 61.84 94 ASP A CA 1
ATOM 706 C C . ASP A 1 94 ? -15.151 11.420 17.000 1.00 61.84 94 ASP A C 1
ATOM 708 O O . ASP A 1 94 ? -15.897 12.310 16.578 1.00 61.84 94 ASP A O 1
ATOM 712 N N . VAL A 1 95 ? -15.612 10.399 17.726 1.00 52.59 95 VAL A N 1
ATOM 713 C CA . VAL A 1 95 ? -16.976 10.365 18.254 1.00 52.59 95 VAL A CA 1
ATOM 714 C C . VAL A 1 95 ? -16.919 11.125 19.579 1.00 52.59 95 VAL A C 1
ATOM 716 O O . VAL A 1 95 ? -16.182 10.678 20.458 1.00 52.59 95 VAL A O 1
ATOM 719 N N . PRO A 1 96 ? -17.613 12.271 19.704 1.00 58.22 96 PRO A N 1
ATOM 720 C CA . PRO A 1 96 ? -17.558 13.102 20.905 1.00 58.22 96 PRO A CA 1
ATOM 721 C C . PRO A 1 96 ? -18.107 12.396 22.150 1.00 58.22 96 PRO A C 1
ATOM 723 O O . PRO A 1 96 ? -18.960 11.487 22.003 1.00 58.22 96 PRO A O 1
#

Sequence (96 aa):
MTYDYAPAGPRTLERARRLAAVCEAHGVPLPAAAMRFPLHRPAVAGVVVGMRSADEVRRNAEAYDTTIPAELWADLRGEGLLDTRARVPAPPADVP

pLDDT: mean 88.89, std 13.64, range [34.72, 98.12]

Radius of gyration: 15.22 Å; chains: 1; bounding box: 33×32×46 Å

InterPro domains:
  IPR020471 Aldo-keto reductase [PTHR42686] (3-79)
  IPR023210 NADP-dependent oxidoreductase domain [PF00248] (10-76)
  IPR036812 NAD(P)-dependent oxidoreductase domain superfamily [G3DSA:3.20.20.100] (2-85)
  IPR036812 NAD(P)-dependent oxidoreductase domain superfamily [SSF51430] (5-77)

Secondary structure (DSSP, 8-state):
--S--PPPPHHHHHHHHHHHHHHHHTT--HHHHHHHHHHTSTT--------SSHHHHHHHHHHHT----HHHHHHHHHTTSS-TT---PPPPP---

Organism: NCBI:txid1284664

Foldseek 3Di:
DDDPPDPDDPVRVVLVVVLQVLCVVVVAGSLLCVQVQVVLDPVDPHDDDDDDDPVRVVVNVVSVPDDDALVSVVVCVVVVSDDPPRRGRHHPDPDD